Protein AF-A0A846G6S1-F1 (afdb_monomer_lite)

pLDDT: mean 85.88, std 16.98, range [49.84, 98.5]

Structure (mmCIF, N/CA/C/O backbone):
data_AF-A0A846G6S1-F1
#
_entry.id   AF-A0A846G6S1-F1
#
loop_
_atom_site.group_PDB
_atom_site.id
_atom_site.type_symbol
_atom_site.label_atom_id
_atom_site.label_alt_id
_atom_site.label_comp_id
_atom_site.label_asym_id
_atom_site.label_entity_id
_atom_site.label_seq_id
_atom_site.pdbx_PDB_ins_code
_atom_site.Cartn_x
_atom_site.Cartn_y
_atom_site.Cartn_z
_atom_site.occupancy
_atom_site.B_iso_or_equiv
_atom_site.auth_seq_id
_atom_site.auth_comp_id
_atom_site.auth_asym_id
_atom_site.auth_atom_id
_atom_site.pdbx_PDB_model_num
ATOM 1 N N . MET A 1 1 ? 4.815 13.268 -5.074 1.00 73.38 1 MET A N 1
ATOM 2 C CA . MET A 1 1 ? 4.653 12.707 -3.726 1.00 73.38 1 MET A CA 1
ATOM 3 C C . MET A 1 1 ? 3.222 12.877 -3.237 1.00 73.38 1 MET A C 1
ATOM 5 O O . MET A 1 1 ? 2.789 13.987 -2.936 1.00 73.38 1 MET A O 1
ATOM 9 N N . ILE A 1 2 ? 2.482 11.772 -3.270 1.00 90.88 2 ILE A N 1
ATOM 10 C CA . ILE A 1 2 ? 1.159 11.613 -2.663 1.00 90.88 2 ILE A CA 1
ATOM 11 C C . ILE A 1 2 ? 1.380 10.607 -1.538 1.00 90.88 2 ILE A C 1
ATOM 13 O O . ILE A 1 2 ? 1.932 9.542 -1.800 1.00 90.88 2 ILE A O 1
ATOM 17 N N . THR A 1 3 ? 0.986 10.957 -0.318 1.00 95.69 3 THR A N 1
ATOM 18 C CA . THR A 1 3 ? 1.166 10.102 0.857 1.00 95.69 3 THR A CA 1
ATOM 19 C C . THR A 1 3 ? -0.199 9.724 1.406 1.00 95.69 3 THR A C 1
ATOM 21 O O . THR A 1 3 ? -1.063 10.596 1.516 1.00 95.69 3 THR A O 1
ATOM 24 N N . ILE A 1 4 ? -0.385 8.447 1.728 1.00 95.19 4 ILE A N 1
ATOM 25 C CA . ILE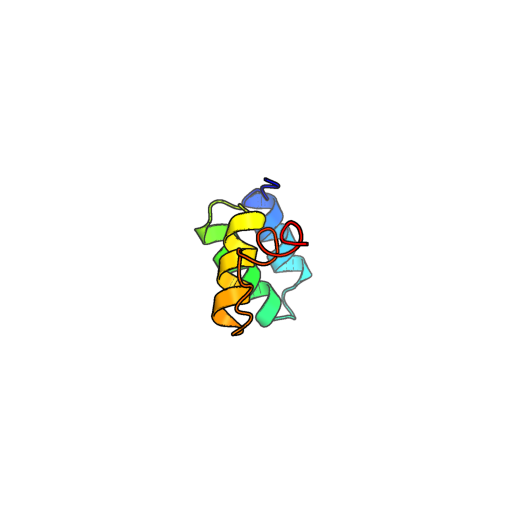 A 1 4 ? -1.584 7.931 2.393 1.00 95.19 4 ILE A CA 1
ATOM 26 C C . ILE A 1 4 ? -1.290 7.780 3.883 1.00 95.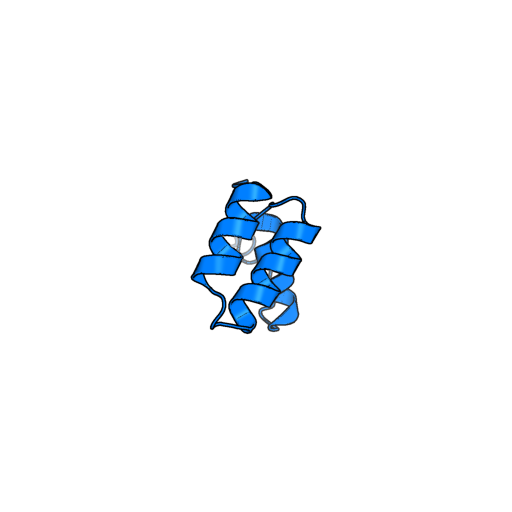19 4 ILE A C 1
ATOM 28 O O . ILE A 1 4 ? -0.228 7.303 4.268 1.00 95.19 4 ILE A O 1
ATOM 32 N N . THR A 1 5 ? -2.215 8.194 4.739 1.00 97.81 5 THR A N 1
ATOM 33 C CA . THR A 1 5 ? -2.054 8.042 6.189 1.00 97.81 5 THR A CA 1
ATOM 34 C C . THR A 1 5 ? -2.328 6.604 6.653 1.00 97.81 5 THR A C 1
ATOM 36 O O . THR A 1 5 ? -3.093 5.888 6.006 1.00 97.81 5 THR A O 1
ATOM 39 N N . PRO A 1 6 ? -1.806 6.183 7.821 1.00 97.50 6 PRO A N 1
ATOM 40 C CA . PRO A 1 6 ? -2.126 4.870 8.391 1.00 97.50 6 PRO A CA 1
ATOM 41 C C . PRO A 1 6 ? -3.631 4.633 8.608 1.00 97.50 6 PRO A C 1
ATOM 43 O O . PRO A 1 6 ? -4.125 3.528 8.409 1.00 97.50 6 PRO A O 1
ATOM 46 N N . GLU A 1 7 ? -4.388 5.675 8.972 1.00 98.00 7 GLU A N 1
ATOM 47 C CA . GLU A 1 7 ? -5.847 5.583 9.139 1.00 98.00 7 GLU A CA 1
ATOM 48 C C . GLU A 1 7 ? -6.557 5.307 7.803 1.00 98.00 7 GLU A C 1
ATOM 50 O O . GLU A 1 7 ? -7.478 4.492 7.731 1.00 98.00 7 GLU A O 1
ATOM 55 N N . GLU A 1 8 ? -6.111 5.954 6.726 1.00 97.94 8 GLU A N 1
ATOM 56 C CA . GLU A 1 8 ? -6.625 5.701 5.380 1.00 97.94 8 GLU A CA 1
ATOM 57 C C . GLU A 1 8 ? -6.245 4.301 4.883 1.00 97.94 8 GLU A C 1
ATOM 59 O O . GLU A 1 8 ? -7.091 3.632 4.291 1.00 97.94 8 GLU A O 1
ATOM 64 N N . ILE A 1 9 ? -5.024 3.829 5.166 1.00 97.75 9 ILE A N 1
ATOM 65 C CA . ILE A 1 9 ? -4.585 2.458 4.856 1.00 97.75 9 ILE A CA 1
ATOM 66 C C . ILE A 1 9 ? -5.506 1.442 5.539 1.00 97.75 9 ILE A C 1
ATOM 68 O O . ILE A 1 9 ? -6.025 0.552 4.868 1.00 97.75 9 ILE A O 1
ATOM 72 N N . GLU A 1 10 ? -5.799 1.605 6.830 1.00 97.94 10 GLU A N 1
ATOM 73 C CA . GLU A 1 10 ? -6.704 0.707 7.561 1.00 97.94 10 GLU A CA 1
ATOM 74 C C . GLU A 1 10 ? -8.135 0.725 6.991 1.00 97.94 10 GLU A C 1
ATOM 76 O O . GLU A 1 10 ? -8.789 -0.314 6.830 1.00 97.94 10 GLU A O 1
ATOM 81 N N . ASN A 1 11 ? -8.620 1.906 6.600 1.00 98.44 11 ASN A N 1
ATOM 82 C CA . ASN A 1 11 ? -9.906 2.033 5.919 1.00 98.44 11 ASN A CA 1
ATOM 83 C C . ASN A 1 11 ? -9.903 1.306 4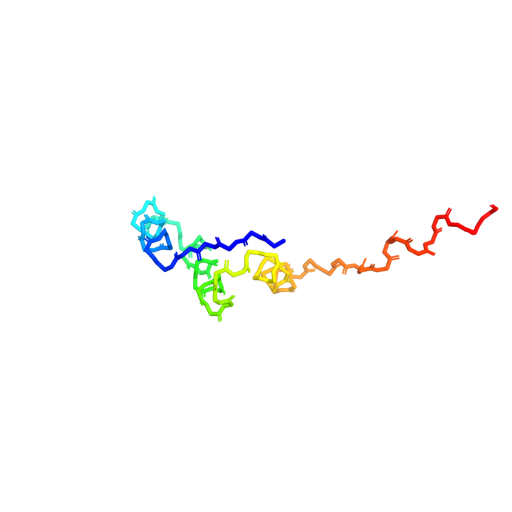.559 1.00 98.44 11 ASN A C 1
ATOM 85 O O . ASN A 1 11 ? -10.877 0.629 4.215 1.00 98.44 11 ASN A O 1
ATOM 89 N N . PHE A 1 12 ? -8.811 1.388 3.793 1.00 97.94 12 PHE A N 1
ATOM 90 C CA . PHE A 1 12 ? -8.668 0.651 2.537 1.00 97.94 12 PHE A CA 1
ATOM 91 C C . PHE A 1 12 ? -8.553 -0.859 2.750 1.00 97.94 12 PHE A C 1
ATOM 93 O O . PHE A 1 12 ? -9.182 -1.602 1.998 1.00 97.94 12 PHE A O 1
ATOM 100 N N . ARG A 1 13 ? -7.859 -1.329 3.797 1.00 98.00 13 ARG A N 1
ATOM 101 C CA . ARG A 1 13 ? -7.805 -2.758 4.160 1.00 98.00 13 ARG A CA 1
ATOM 102 C C . ARG A 1 13 ? -9.205 -3.322 4.386 1.00 98.00 13 ARG A C 1
ATOM 104 O O . ARG A 1 13 ? -9.532 -4.388 3.872 1.00 98.00 13 ARG A O 1
ATOM 111 N N . SER A 1 14 ? -10.061 -2.568 5.076 1.00 98.00 14 SER A N 1
ATOM 112 C CA . SER A 1 14 ? -11.463 -2.949 5.292 1.00 98.00 14 SER A CA 1
ATOM 113 C C . SER A 1 14 ? -12.272 -3.008 3.989 1.00 98.00 14 SER A C 1
ATOM 115 O O . SER A 1 14 ? -13.080 -3.915 3.802 1.00 98.00 14 SER A O 1
ATOM 117 N N . GLN A 1 15 ? -12.063 -2.057 3.073 1.00 98.50 15 GLN A N 1
ATOM 118 C CA . GLN A 1 15 ? -12.779 -1.998 1.789 1.00 98.50 15 GLN A CA 1
ATOM 119 C C . GLN A 1 15 ? -12.297 -3.042 0.774 1.00 98.50 15 GLN A C 1
ATOM 121 O O . GLN A 1 15 ? -13.056 -3.430 -0.114 1.00 98.50 15 GLN A O 1
ATOM 126 N N . LEU A 1 16 ? -11.045 -3.484 0.895 1.00 97.88 16 LEU A N 1
ATOM 127 C CA . LEU A 1 16 ? -10.371 -4.377 -0.047 1.00 97.88 16 LEU A CA 1
ATOM 128 C C . LEU A 1 16 ? -10.108 -5.769 0.545 1.00 97.88 16 LEU A C 1
ATOM 130 O O . LEU A 1 16 ? -9.304 -6.518 0.000 1.00 97.88 16 LEU A O 1
ATOM 134 N N . ALA A 1 17 ? -10.808 -6.139 1.622 1.00 97.62 17 ALA A N 1
ATOM 135 C CA . ALA A 1 17 ? -10.597 -7.390 2.353 1.00 97.62 17 ALA A CA 1
ATOM 136 C C . ALA A 1 17 ? -10.709 -8.660 1.482 1.00 97.62 17 ALA A C 1
ATOM 138 O O . ALA A 1 17 ? -10.065 -9.665 1.775 1.00 97.62 17 ALA A O 1
ATOM 139 N N . ASP A 1 18 ? -11.489 -8.607 0.398 1.00 98.31 18 ASP A N 1
ATOM 140 C CA . ASP A 1 18 ? -11.670 -9.720 -0.544 1.00 98.31 18 ASP A CA 1
ATOM 141 C C . ASP A 1 18 ? -10.580 -9.793 -1.638 1.00 98.31 18 ASP A C 1
ATOM 143 O O . ASP A 1 18 ? -10.594 -10.710 -2.461 1.00 98.31 18 ASP A O 1
ATOM 147 N N . TYR A 1 19 ? -9.640 -8.841 -1.668 1.00 97.75 19 TYR A N 1
ATOM 148 C CA . TYR A 1 19 ? -8.604 -8.708 -2.697 1.00 97.75 19 TYR A CA 1
ATOM 149 C C . TYR A 1 19 ? -7.207 -8.873 -2.079 1.00 97.75 19 TYR A C 1
ATOM 151 O O . TYR A 1 19 ? -6.584 -7.883 -1.688 1.00 97.75 19 TYR A O 1
ATOM 159 N N . PRO A 1 20 ? -6.678 -10.106 -1.985 1.00 95.81 20 PRO A N 1
ATOM 160 C CA . PRO A 1 20 ? -5.403 -10.366 -1.316 1.00 95.81 20 PRO A CA 1
ATOM 161 C C . PRO A 1 20 ? -4.224 -9.628 -1.963 1.00 95.81 20 PRO A C 1
ATOM 163 O O . PRO A 1 20 ? -3.326 -9.177 -1.256 1.00 95.81 20 PRO A O 1
ATOM 166 N N . GLU A 1 21 ? -4.240 -9.430 -3.283 1.00 94.31 21 GLU A N 1
ATOM 167 C CA . GLU A 1 21 ? -3.224 -8.642 -3.987 1.00 94.31 21 GLU A CA 1
ATOM 168 C C . GLU A 1 21 ? -3.267 -7.159 -3.594 1.00 94.31 21 GLU A C 1
ATOM 170 O O . GLU A 1 21 ? -2.230 -6.502 -3.537 1.00 94.31 21 GLU A O 1
ATOM 175 N N . ALA A 1 22 ? -4.454 -6.627 -3.293 1.00 95.94 22 ALA A N 1
ATOM 176 C CA . ALA A 1 22 ? -4.595 -5.253 -2.828 1.00 95.94 22 ALA A CA 1
ATOM 177 C C . ALA A 1 22 ? -4.121 -5.092 -1.379 1.00 95.94 22 ALA A C 1
ATOM 179 O O . ALA A 1 22 ? -3.532 -4.070 -1.047 1.00 95.94 22 ALA A O 1
ATOM 180 N N . LEU A 1 23 ? -4.332 -6.104 -0.532 1.00 98.06 23 LEU A N 1
ATOM 181 C CA . LEU A 1 23 ? -3.805 -6.109 0.834 1.00 98.06 23 LEU A CA 1
ATOM 182 C C . LEU A 1 23 ? -2.273 -6.139 0.844 1.00 98.06 23 LEU A C 1
ATOM 184 O O . LEU A 1 23 ? -1.671 -5.357 1.569 1.00 98.06 23 LEU A O 1
ATOM 188 N N . ALA A 1 24 ? -1.655 -6.949 -0.020 1.00 96.25 24 ALA A N 1
ATOM 189 C CA . ALA A 1 24 ? -0.200 -6.965 -0.177 1.00 96.25 24 ALA A CA 1
ATOM 190 C C . ALA A 1 24 ? 0.347 -5.616 -0.680 1.00 96.25 24 ALA A C 1
ATOM 192 O O . ALA A 1 24 ? 1.378 -5.148 -0.212 1.00 96.25 24 ALA A O 1
ATOM 193 N N . ALA A 1 25 ? -0.362 -4.951 -1.598 1.00 95.62 25 ALA A N 1
ATOM 194 C CA . ALA A 1 25 ? 0.011 -3.604 -2.026 1.00 95.62 25 ALA A CA 1
ATOM 195 C C . ALA A 1 25 ? -0.117 -2.571 -0.889 1.00 95.62 25 ALA A C 1
ATOM 197 O O . ALA A 1 25 ? 0.701 -1.661 -0.803 1.00 95.62 25 ALA A O 1
ATOM 198 N N . LEU A 1 26 ? -1.127 -2.700 -0.020 1.00 97.62 26 LEU A N 1
ATOM 199 C CA . LEU A 1 26 ? -1.280 -1.845 1.162 1.00 97.62 26 LEU A CA 1
ATOM 200 C C . LEU A 1 26 ? -0.187 -2.094 2.210 1.00 97.62 26 LEU A C 1
ATOM 202 O O . LEU A 1 26 ? 0.202 -1.137 2.870 1.00 97.62 26 LEU A O 1
ATOM 206 N N . ASP A 1 27 ? 0.321 -3.325 2.329 1.00 97.44 27 ASP A N 1
ATOM 207 C CA . ASP A 1 27 ? 1.484 -3.637 3.172 1.00 97.44 27 ASP A CA 1
ATOM 208 C C . ASP A 1 27 ? 2.727 -2.878 2.686 1.00 97.44 27 ASP A C 1
ATOM 210 O O . ASP A 1 27 ? 3.364 -2.190 3.477 1.00 97.44 27 ASP A O 1
ATOM 214 N N . GLU A 1 28 ? 3.021 -2.917 1.382 1.00 97.12 28 GLU A N 1
ATOM 215 C CA . GLU A 1 28 ? 4.164 -2.184 0.814 1.00 97.12 28 GLU A CA 1
ATOM 216 C C . GLU A 1 28 ? 4.014 -0.665 0.997 1.00 97.12 28 GLU A C 1
ATOM 218 O O . GLU A 1 28 ? 4.948 0.024 1.395 1.00 97.12 28 GLU A O 1
ATOM 223 N N . ILE A 1 29 ? 2.806 -0.131 0.771 1.00 96.88 29 ILE A N 1
ATOM 224 C CA . ILE A 1 29 ? 2.520 1.294 0.991 1.00 96.88 29 ILE A CA 1
ATOM 225 C C . ILE A 1 29 ? 2.740 1.681 2.459 1.00 96.88 29 ILE A C 1
ATOM 227 O O . ILE A 1 29 ? 3.225 2.777 2.724 1.00 96.88 29 ILE A O 1
ATOM 231 N N . GLU A 1 30 ? 2.373 0.824 3.413 1.00 97.00 30 GLU A N 1
ATOM 232 C CA . GLU A 1 30 ? 2.563 1.084 4.842 1.00 97.00 30 GLU A CA 1
ATOM 233 C C . GLU A 1 30 ? 4.043 1.047 5.255 1.00 97.00 30 GLU A C 1
ATOM 235 O O . GLU A 1 30 ? 4.478 1.927 6.002 1.00 97.00 30 GLU A O 1
ATOM 240 N N . GLU A 1 31 ? 4.820 0.092 4.734 1.00 96.75 31 GLU A N 1
ATOM 241 C CA . GLU A 1 31 ? 6.273 -0.005 4.958 1.00 96.75 31 GLU A CA 1
ATOM 242 C C . GLU A 1 31 ? 7.020 1.237 4.446 1.00 96.75 31 GLU A C 1
ATOM 244 O O . GLU A 1 31 ? 7.962 1.709 5.086 1.00 96.75 31 GLU A O 1
ATOM 249 N N . ASP A 1 32 ? 6.545 1.827 3.349 1.00 96.06 32 ASP A N 1
ATOM 250 C CA . ASP A 1 32 ? 7.096 3.048 2.755 1.00 96.06 32 ASP A CA 1
ATOM 251 C C . ASP A 1 32 ? 6.497 4.346 3.329 1.00 96.06 32 ASP A C 1
ATOM 253 O O . ASP A 1 32 ? 6.463 5.390 2.669 1.00 96.06 32 ASP A O 1
ATOM 25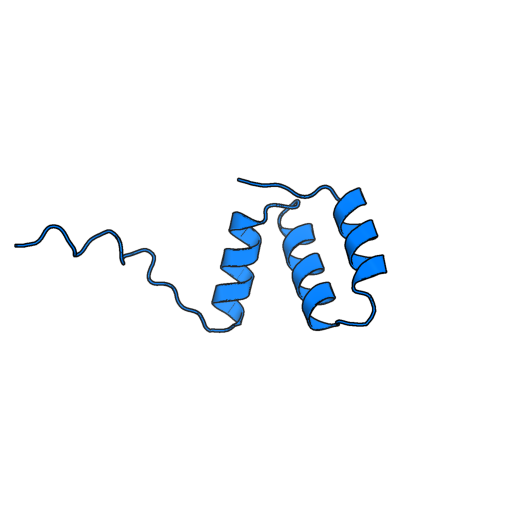7 N N . GLU A 1 33 ? 6.004 4.301 4.571 1.00 96.19 33 GLU A N 1
ATOM 258 C CA . GLU A 1 33 ? 5.428 5.446 5.296 1.00 96.19 33 GLU A CA 1
ATOM 259 C C . GLU A 1 33 ? 4.261 6.120 4.543 1.00 96.19 33 GLU A C 1
ATOM 261 O O . GLU A 1 33 ? 3.998 7.320 4.683 1.00 96.19 33 GLU A O 1
ATOM 266 N N . GLY A 1 34 ? 3.550 5.348 3.722 1.00 95.12 34 GLY A N 1
ATOM 267 C CA . GLY A 1 34 ? 2.444 5.811 2.898 1.00 95.12 34 GLY A CA 1
ATOM 268 C C . GLY A 1 34 ? 2.849 6.435 1.564 1.00 95.12 34 GLY A C 1
ATOM 269 O O . GLY A 1 34 ? 1.966 6.952 0.873 1.00 95.12 34 GLY A O 1
ATOM 270 N N . ASP A 1 35 ? 4.134 6.452 1.184 1.00 96.31 35 ASP A N 1
ATOM 271 C CA . ASP A 1 35 ? 4.586 7.038 -0.084 1.00 96.31 35 ASP A CA 1
ATOM 272 C C . ASP A 1 35 ? 4.181 6.171 -1.283 1.00 96.31 35 ASP A C 1
ATOM 274 O O . ASP A 1 35 ? 4.854 5.216 -1.671 1.00 96.31 35 ASP A O 1
ATOM 278 N N . LEU A 1 36 ? 3.093 6.572 -1.943 1.00 93.12 36 LEU A N 1
ATOM 279 C CA . LEU A 1 36 ? 2.582 5.883 -3.125 1.00 93.12 36 LEU A CA 1
ATOM 280 C C . LEU A 1 36 ? 3.573 5.838 -4.285 1.00 93.12 36 LEU A C 1
ATOM 282 O O . LEU A 1 36 ? 3.542 4.890 -5.070 1.00 93.12 36 LEU A O 1
ATOM 286 N N . GLU A 1 37 ? 4.388 6.877 -4.464 1.00 92.44 37 GLU A N 1
ATOM 287 C CA . GLU A 1 37 ? 5.296 6.969 -5.608 1.00 92.44 37 GLU A CA 1
ATOM 288 C C . GLU A 1 37 ? 6.432 5.958 -5.464 1.00 92.44 37 GLU A C 1
ATOM 290 O O . GLU A 1 37 ? 6.777 5.269 -6.429 1.00 92.44 37 GLU A O 1
ATOM 295 N N . TYR A 1 38 ? 6.973 5.843 -4.252 1.00 91.69 38 TYR A N 1
ATOM 296 C CA . TYR A 1 38 ? 8.026 4.888 -3.954 1.00 91.69 38 TYR A CA 1
ATOM 297 C C . TYR A 1 38 ? 7.488 3.448 -3.895 1.00 91.69 38 TYR A C 1
ATOM 299 O O . TYR A 1 38 ? 7.989 2.608 -4.650 1.00 91.69 38 TYR A O 1
ATOM 307 N N . ALA A 1 39 ? 6.399 3.199 -3.157 1.00 93.75 39 ALA A N 1
ATOM 308 C CA . ALA A 1 39 ? 5.777 1.875 -3.039 1.00 93.75 39 ALA A CA 1
ATOM 309 C C . ALA A 1 39 ? 5.338 1.307 -4.398 1.00 93.75 39 ALA A C 1
ATOM 311 O O . ALA A 1 39 ? 5.624 0.159 -4.736 1.00 93.75 39 ALA A O 1
ATOM 312 N N . THR A 1 40 ? 4.729 2.129 -5.265 1.00 91.56 40 THR A N 1
ATOM 313 C CA . THR A 1 40 ? 4.381 1.697 -6.636 1.00 91.56 40 THR A CA 1
ATOM 314 C C . THR A 1 40 ? 5.626 1.314 -7.437 1.00 91.56 40 THR A C 1
ATOM 316 O O . THR A 1 40 ? 5.587 0.389 -8.250 1.00 91.56 40 THR A O 1
ATOM 319 N N . GLY A 1 41 ? 6.742 2.014 -7.213 1.00 90.75 41 GLY A N 1
ATOM 320 C CA . GLY A 1 41 ? 8.031 1.681 -7.805 1.00 90.75 41 GLY A CA 1
ATOM 321 C C . GLY A 1 41 ? 8.523 0.296 -7.386 1.00 90.75 41 GLY A C 1
ATOM 322 O O . GLY A 1 41 ? 8.977 -0.458 -8.249 1.00 90.75 41 GLY A O 1
ATOM 323 N N . ILE A 1 42 ? 8.399 -0.059 -6.104 1.00 91.38 42 ILE A N 1
ATOM 324 C CA . ILE A 1 42 ? 8.758 -1.393 -5.606 1.00 91.38 42 ILE A CA 1
ATOM 325 C C . ILE A 1 42 ? 7.816 -2.458 -6.172 1.00 91.38 42 ILE A C 1
ATOM 327 O O . ILE A 1 42 ? 8.292 -3.390 -6.823 1.00 91.38 42 ILE A O 1
ATOM 331 N N . ILE A 1 43 ? 6.498 -2.264 -6.069 1.00 91.38 43 ILE A N 1
ATOM 332 C CA . ILE A 1 43 ? 5.484 -3.197 -6.595 1.00 91.38 43 ILE A CA 1
ATOM 333 C C . ILE A 1 43 ? 5.713 -3.480 -8.090 1.00 91.38 43 ILE A C 1
ATOM 335 O O . ILE A 1 43 ? 5.657 -4.626 -8.542 1.00 91.38 43 ILE A O 1
ATOM 339 N N . ALA A 1 44 ? 6.016 -2.449 -8.884 1.00 89.31 44 ALA A N 1
ATOM 340 C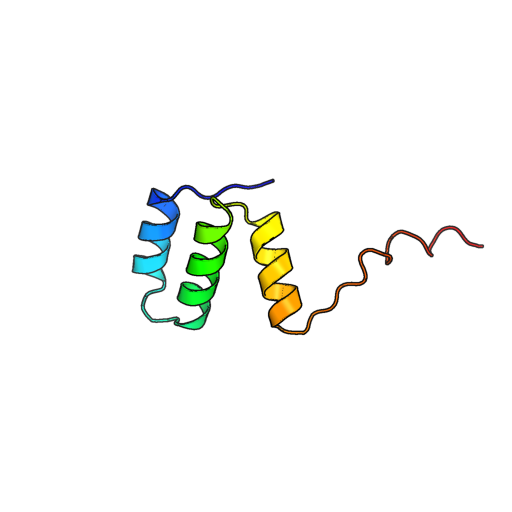 CA . ALA A 1 44 ? 6.324 -2.609 -10.303 1.00 89.31 44 ALA A CA 1
ATOM 341 C C . ALA A 1 44 ? 7.595 -3.448 -10.530 1.00 89.31 44 ALA A C 1
ATOM 343 O O . ALA A 1 44 ? 7.615 -4.320 -11.405 1.00 89.31 44 ALA A O 1
ATOM 344 N N . LEU A 1 45 ? 8.651 -3.221 -9.742 1.00 88.75 45 LEU A N 1
ATOM 345 C CA . LEU A 1 45 ? 9.884 -4.007 -9.823 1.00 88.75 45 LEU A CA 1
ATOM 346 C C . LEU A 1 45 ? 9.640 -5.482 -9.483 1.00 88.75 45 LEU A C 1
ATOM 348 O O . LEU A 1 45 ? 10.132 -6.352 -10.210 1.00 88.75 45 LEU A O 1
ATOM 352 N N . GLU A 1 46 ? 8.865 -5.763 -8.437 1.00 87.69 46 GLU A N 1
ATOM 353 C CA . GLU A 1 46 ? 8.503 -7.122 -8.020 1.00 87.69 46 GLU A CA 1
ATOM 354 C C . GLU A 1 46 ? 7.644 -7.844 -9.060 1.00 87.69 46 GLU A C 1
ATOM 356 O O . GLU A 1 46 ? 7.881 -9.014 -9.368 1.00 87.69 46 GLU A O 1
ATOM 361 N N . ALA A 1 47 ? 6.725 -7.122 -9.704 1.00 87.25 47 ALA A N 1
ATOM 362 C CA . ALA A 1 47 ? 5.923 -7.626 -10.817 1.00 87.25 47 ALA A CA 1
ATOM 363 C C . ALA A 1 47 ? 6.732 -7.856 -12.113 1.00 87.25 47 ALA A C 1
ATOM 365 O O . ALA A 1 47 ? 6.170 -8.199 -13.157 1.00 87.25 47 ALA A O 1
ATOM 366 N N . GLY A 1 48 ? 8.053 -7.642 -12.093 1.00 84.88 48 GLY A N 1
ATOM 367 C CA . GLY A 1 48 ? 8.923 -7.763 -13.262 1.00 84.88 48 GLY A CA 1
ATOM 368 C C . GLY A 1 48 ? 8.762 -6.619 -14.266 1.00 84.88 48 GLY A C 1
ATOM 369 O O . GLY A 1 48 ? 9.357 -6.659 -15.351 1.00 84.88 48 GLY A O 1
ATOM 370 N N . MET A 1 49 ? 8.006 -5.575 -13.914 1.00 76.88 49 MET A N 1
ATOM 371 C CA . MET A 1 49 ? 7.874 -4.351 -14.696 1.00 76.88 49 MET A CA 1
ATOM 372 C C . MET A 1 49 ? 9.125 -3.499 -14.484 1.00 76.88 49 MET A C 1
ATOM 374 O O . MET A 1 49 ? 9.160 -2.526 -13.736 1.00 76.88 49 MET A O 1
ATOM 378 N N . ARG A 1 50 ? 10.205 -3.871 -15.175 1.00 62.69 50 ARG A N 1
ATOM 379 C CA . ARG A 1 50 ? 11.379 -3.005 -15.300 1.00 62.69 50 ARG A CA 1
ATOM 380 C C . ARG A 1 50 ? 11.031 -1.816 -16.184 1.00 62.69 50 ARG A C 1
ATOM 382 O O . ARG A 1 50 ? 11.229 -1.848 -17.400 1.00 62.69 50 ARG A O 1
ATOM 389 N N . GLU A 1 51 ? 10.571 -0.733 -15.577 1.00 60.19 51 GLU A N 1
ATOM 390 C CA . GLU A 1 51 ? 10.664 0.560 -16.230 1.00 60.19 51 GLU A CA 1
ATOM 391 C C . GLU A 1 51 ? 12.135 0.975 -16.277 1.00 60.19 51 GLU A C 1
ATOM 393 O O . GLU A 1 51 ? 12.787 1.219 -15.260 1.00 60.19 51 GLU A O 1
ATOM 398 N N . SER A 1 52 ? 12.700 1.069 -17.480 1.00 53.47 52 SER A N 1
ATOM 399 C CA . SER A 1 52 ? 13.920 1.841 -17.645 1.00 53.47 52 SER A CA 1
ATOM 400 C C . SER A 1 52 ? 13.589 3.299 -17.317 1.00 53.47 52 SER A C 1
ATOM 402 O O . SER A 1 52 ? 13.006 4.011 -18.136 1.00 53.47 52 SER A O 1
ATOM 404 N N . ARG A 1 53 ? 14.020 3.773 -16.134 1.00 51.97 53 ARG A N 1
ATOM 405 C CA . ARG A 1 53 ? 14.025 5.211 -15.773 1.00 51.97 53 ARG A CA 1
ATOM 406 C C . ARG A 1 53 ? 14.674 6.095 -16.858 1.00 51.97 53 ARG A C 1
ATOM 408 O O . ARG A 1 53 ? 14.475 7.306 -16.885 1.00 51.97 53 ARG A O 1
ATOM 415 N N . ASP A 1 54 ? 15.406 5.485 -17.789 1.00 52.06 54 ASP A N 1
ATOM 416 C CA . ASP A 1 54 ? 16.085 6.105 -18.924 1.00 52.06 54 ASP A CA 1
ATOM 417 C C . ASP A 1 54 ? 15.225 6.407 -20.165 1.00 52.06 54 ASP A C 1
ATOM 419 O O . ASP A 1 54 ? 15.750 6.989 -21.119 1.00 52.06 54 ASP A O 1
ATOM 423 N N . LYS A 1 55 ? 13.912 6.123 -20.202 1.00 50.91 55 LYS A N 1
ATOM 424 C CA . LYS A 1 55 ? 13.095 6.506 -21.381 1.00 50.91 55 LYS A CA 1
ATOM 425 C C . LYS A 1 55 ? 13.007 8.023 -21.624 1.00 50.91 55 LYS A C 1
ATOM 427 O O . LYS A 1 55 ? 12.637 8.432 -22.719 1.00 50.91 55 LYS A O 1
ATOM 432 N N . LYS A 1 56 ? 13.421 8.869 -20.670 1.00 49.84 56 LYS A N 1
ATOM 433 C CA . LYS A 1 56 ? 13.536 10.329 -20.868 1.00 49.84 56 LYS A CA 1
ATOM 434 C C . LYS A 1 56 ? 14.846 10.796 -21.528 1.00 49.84 56 LYS A C 1
ATOM 436 O O . LYS A 1 56 ? 14.953 11.979 -21.844 1.00 49.84 56 LYS A O 1
ATOM 441 N N . LYS A 1 57 ? 15.847 9.930 -21.759 1.00 50.31 57 LYS A N 1
ATOM 442 C CA . LYS A 1 57 ? 17.183 10.362 -22.235 1.00 50.31 57 LYS A CA 1
ATOM 443 C C . LYS A 1 57 ? 17.504 10.108 -23.712 1.00 50.31 57 LYS A C 1
ATOM 445 O O . LYS A 1 57 ? 18.575 10.523 -24.144 1.00 50.31 57 LYS A O 1
ATOM 450 N N . ASN A 1 58 ? 16.614 9.500 -24.502 1.00 54.31 58 ASN A N 1
ATOM 451 C CA . ASN A 1 58 ? 16.936 9.148 -25.898 1.00 54.31 58 ASN A CA 1
ATOM 452 C C . ASN A 1 58 ? 16.114 9.856 -26.992 1.00 54.31 58 ASN A C 1
ATOM 454 O O . ASN A 1 58 ? 16.246 9.517 -28.157 1.00 54.31 58 ASN A O 1
ATOM 458 N N . TRP A 1 59 ? 15.295 10.848 -26.647 1.00 57.59 59 TRP A N 1
ATOM 459 C CA . TRP A 1 59 ? 14.537 11.658 -27.618 1.00 57.59 59 TRP A CA 1
ATOM 460 C C . TRP A 1 59 ? 15.263 12.917 -28.132 1.00 57.59 59 TRP A C 1
ATOM 462 O O . TRP A 1 59 ? 14.736 13.617 -28.983 1.00 57.59 59 TRP A O 1
ATOM 472 N N . LEU A 1 60 ? 16.461 13.216 -27.614 1.00 54.47 60 LEU A N 1
ATOM 473 C CA . LEU A 1 60 ? 17.256 14.416 -27.936 1.00 54.47 60 LEU A CA 1
ATOM 474 C C . LEU A 1 60 ? 18.526 14.089 -28.743 1.00 54.47 60 LEU A C 1
ATOM 476 O O . LEU A 1 60 ? 19.520 14.807 -28.672 1.00 54.47 60 LEU A O 1
ATOM 480 N N . LYS A 1 61 ? 18.518 12.974 -29.475 1.00 56.53 61 LYS A N 1
ATOM 481 C CA . LYS A 1 61 ? 19.581 12.620 -30.419 1.00 56.53 61 LYS A CA 1
ATOM 482 C C . LYS A 1 61 ? 18.979 12.424 -31.803 1.00 56.53 61 LYS A C 1
ATOM 484 O O . LYS A 1 61 ? 18.851 11.289 -32.231 1.00 56.53 61 LYS A O 1
ATOM 489 N N . ASP A 1 62 ? 18.595 13.534 -32.418 1.00 52.12 62 ASP A N 1
ATOM 490 C CA . ASP A 1 62 ? 18.595 13.777 -33.864 1.00 52.12 62 ASP A CA 1
ATOM 491 C C . ASP A 1 62 ? 18.674 15.296 -34.084 1.00 52.12 62 ASP A C 1
ATOM 493 O O . ASP A 1 62 ? 17.920 16.028 -33.397 1.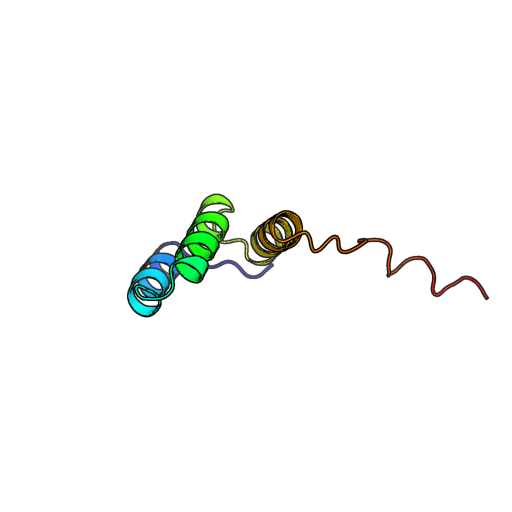00 52.12 62 ASP A O 1
#

Secondary structure (DSSP, 8-state):
--B--HHHHHHHHHHTTT-HHHHHHHHHHHHTTTBHHHHHHHHHHHTT----GGGGSSSS--

Foldseek 3Di:
DDFDAPVRLVVVCVVCVVPVVVVVLSVLCVVVNRPPVVSVVVVCVVVVNDDPPCPVPPPPDD

Sequence (62 aa):
MITITPEEIENFRSQLADYPEALAALDEIEEDEGDLEYATGIIALEAGMRESRDKKKNWLKD

Radius of gyration: 15.1 Å; chains: 1; bounding box: 32×25×43 Å